Protein AF-A0A7K4CEZ5-F1 (afdb_monomer_lite)

Radius of gyration: 16.91 Å; chains: 1; bounding box: 43×27×57 Å

pLDDT: mean 76.15, std 11.07, range [45.41, 93.56]

Foldseek 3Di:
DPLVVQLVVLLVVLLVLLVVLLVVLVAPLSVVLNVLNVVLVVLQVVCLPPPPSLVSLVVSLVSNLVSLVVSPVVRSLSSVLSSCSNSCSVVVVPPDVVSVVLSVVLSVQLVVLVVCCVVVVDNPPSVVSNVVSVVVVVVVVVVVVVVVCCVPVVD

Secondary structure (DSSP, 8-state):
--HHHHHHHHHHHHHHHHHHHHHHH--TTHHHHHHHHHHHHHHHHHTTT-TTHHHHHHHHHHHHHHHHHHH-HHHHHHHHHHHHHHHHHHTT---SHHHHHHHHHHHHHHHHHHHHHHHH--SHHHHHHHHHHHHHHHHHHHHHHHHHHHHHTT-

Sequence (155 aa):
MNYASLETGFFAALALGILILAALLAAPTWYLVVLLLIIFAGTWYGTRTLPDRAFYLACAGELLVIGCSTMNHWAGLYCACTLTGIIGSALGLVRTRDDLVLLFVFWLGSAFAALLIFLSNHVLLPLAAIMGITAGILAIHSVRLYQFRKYYSGA

Structure (mmCIF, N/CA/C/O backbone):
data_AF-A0A7K4CEZ5-F1
#
_entry.id   AF-A0A7K4CEZ5-F1
#
loop_
_atom_site.group_PDB
_atom_site.id
_atom_site.type_symbol
_atom_site.label_atom_id
_atom_site.label_alt_id
_atom_site.label_comp_id
_atom_site.label_asym_id
_atom_site.label_entity_id
_atom_site.label_seq_id
_atom_site.pdbx_PDB_ins_code
_atom_site.Cartn_x
_atom_site.Cartn_y
_atom_site.Cartn_z
_atom_site.occupancy
_atom_site.B_iso_or_equiv
_atom_site.auth_se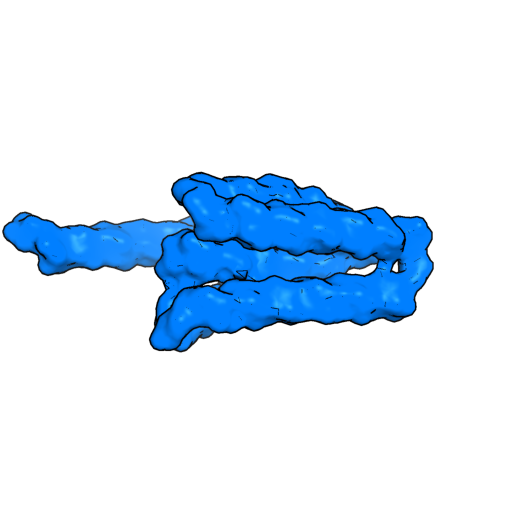q_id
_atom_site.auth_comp_id
_atom_site.auth_asym_id
_atom_site.auth_atom_id
_atom_site.pdbx_PDB_model_num
ATOM 1 N N . MET A 1 1 ? -18.614 8.766 8.268 1.00 50.19 1 MET A N 1
ATOM 2 C CA . MET A 1 1 ? -18.056 8.360 6.957 1.00 50.19 1 MET A CA 1
ATOM 3 C C . MET A 1 1 ? -18.029 6.841 6.920 1.00 50.19 1 MET A C 1
ATOM 5 O O . MET A 1 1 ? -17.610 6.250 7.906 1.00 50.19 1 MET A O 1
ATOM 9 N N . ASN A 1 2 ? -18.525 6.214 5.850 1.00 54.19 2 ASN A N 1
ATOM 10 C CA . ASN A 1 2 ? -18.500 4.754 5.718 1.00 54.19 2 ASN A CA 1
ATOM 11 C C . ASN A 1 2 ? -17.061 4.292 5.463 1.00 54.19 2 ASN A C 1
ATOM 13 O O . ASN A 1 2 ? -16.467 4.684 4.467 1.00 54.19 2 ASN A O 1
ATOM 17 N N . TYR A 1 3 ? -16.507 3.437 6.323 1.00 55.22 3 TYR A N 1
ATOM 18 C CA . TYR A 1 3 ? -15.150 2.883 6.172 1.00 55.22 3 TY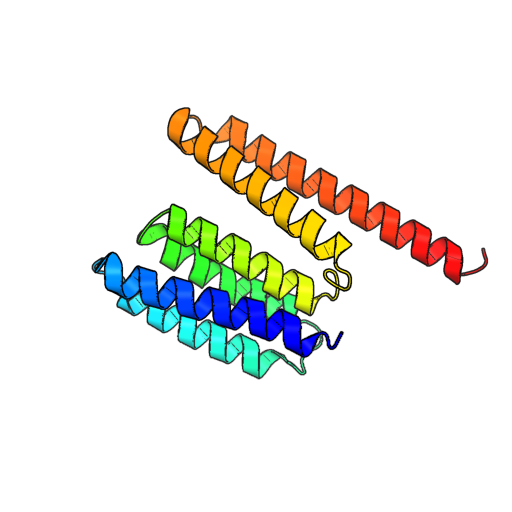R A CA 1
ATOM 19 C C . TYR A 1 3 ? -14.917 2.248 4.794 1.00 55.22 3 TYR A C 1
ATOM 21 O O . TYR A 1 3 ? -13.848 2.390 4.204 1.00 55.22 3 TYR A O 1
ATOM 29 N N . ALA A 1 4 ? -15.971 1.646 4.237 1.00 60.41 4 ALA A N 1
ATOM 30 C CA . ALA A 1 4 ? -15.965 1.062 2.905 1.00 60.41 4 ALA A CA 1
ATOM 31 C C . ALA A 1 4 ? -15.612 2.066 1.793 1.00 60.41 4 ALA A C 1
ATOM 33 O O . ALA A 1 4 ? -14.984 1.653 0.829 1.00 60.41 4 ALA A O 1
ATOM 34 N N . SER A 1 5 ? -15.969 3.356 1.917 1.00 69.69 5 SER A N 1
ATOM 35 C CA . SER A 1 5 ? -15.728 4.352 0.858 1.00 69.69 5 SER A CA 1
ATOM 36 C C . SER A 1 5 ? -14.272 4.812 0.792 1.00 69.69 5 SER A C 1
ATOM 38 O O . SER A 1 5 ? -13.773 5.160 -0.277 1.00 69.69 5 SER A O 1
ATOM 40 N N . LEU A 1 6 ? -13.592 4.832 1.938 1.00 74.94 6 LEU A N 1
ATOM 41 C CA . LEU A 1 6 ? -12.226 5.335 2.073 1.00 74.94 6 LEU A CA 1
ATOM 42 C C . LEU A 1 6 ? -11.219 4.292 1.581 1.00 74.94 6 LEU A C 1
ATOM 44 O O . LEU A 1 6 ? -10.324 4.590 0.793 1.00 74.94 6 LEU A O 1
ATOM 48 N N . GLU A 1 7 ? -11.461 3.038 1.946 1.00 78.38 7 GLU A N 1
ATOM 49 C CA . GLU A 1 7 ? -10.694 1.892 1.481 1.00 78.38 7 GLU A CA 1
ATOM 50 C C . GLU A 1 7 ? -10.800 1.682 -0.039 1.00 78.38 7 GLU A C 1
ATOM 52 O O . GLU A 1 7 ? -9.785 1.485 -0.705 1.00 78.38 7 GLU A O 1
ATOM 57 N N . THR A 1 8 ? -12.006 1.800 -0.617 1.00 84.06 8 THR A N 1
ATOM 58 C CA . THR A 1 8 ? -12.174 1.794 -2.081 1.00 84.06 8 THR A CA 1
ATOM 59 C C . THR A 1 8 ? -11.447 2.949 -2.752 1.00 84.06 8 THR A C 1
ATOM 61 O O . THR A 1 8 ? -10.945 2.773 -3.856 1.00 84.06 8 THR A O 1
ATOM 64 N N . GLY A 1 9 ? -11.365 4.113 -2.100 1.00 81.06 9 GLY A N 1
ATOM 65 C CA . GLY A 1 9 ? -10.611 5.257 -2.609 1.00 81.06 9 GLY A CA 1
ATOM 66 C C . GLY A 1 9 ? -9.116 4.959 -2.705 1.00 81.06 9 GLY A C 1
ATOM 67 O O . GLY A 1 9 ? -8.508 5.200 -3.746 1.00 81.06 9 GLY A O 1
ATOM 68 N N . PHE A 1 10 ? -8.533 4.362 -1.661 1.00 83.06 10 PHE A N 1
ATOM 69 C CA . PHE A 1 10 ? -7.129 3.944 -1.684 1.00 83.06 10 PHE A CA 1
ATOM 70 C C . PHE A 1 10 ? -6.858 2.837 -2.703 1.00 83.06 10 PHE A C 1
ATOM 72 O O . PHE A 1 10 ? -5.857 2.901 -3.412 1.00 83.06 10 PHE A O 1
ATOM 79 N N . PHE A 1 11 ? -7.754 1.855 -2.815 1.00 87.31 11 PHE A N 1
ATOM 80 C CA . PHE A 1 11 ? -7.635 0.803 -3.821 1.00 87.31 11 PHE A CA 1
ATOM 81 C C . PHE A 1 11 ? -7.713 1.363 -5.250 1.00 87.31 11 PHE A C 1
ATOM 83 O O . PHE A 1 11 ? -6.888 1.019 -6.093 1.00 87.31 11 PHE A O 1
ATOM 90 N N . ALA A 1 12 ? -8.663 2.265 -5.519 1.00 86.00 12 ALA A N 1
ATOM 91 C CA . ALA A 1 12 ? -8.793 2.913 -6.821 1.00 86.00 12 ALA A CA 1
ATOM 92 C C . ALA A 1 12 ? -7.551 3.745 -7.167 1.00 86.00 12 ALA A C 1
ATOM 94 O O . ALA A 1 12 ? -7.069 3.674 -8.297 1.00 86.00 12 ALA A O 1
ATOM 95 N N . ALA A 1 13 ? -7.004 4.481 -6.193 1.00 84.75 13 ALA A N 1
ATOM 96 C CA . ALA A 1 13 ? -5.755 5.214 -6.364 1.00 84.75 13 ALA A CA 1
ATOM 97 C C . ALA A 1 13 ? -4.601 4.261 -6.713 1.00 84.75 13 ALA A C 1
ATOM 99 O O . ALA A 1 13 ? -3.979 4.445 -7.755 1.00 84.75 13 ALA A O 1
ATOM 100 N N . LEU A 1 14 ? -4.381 3.212 -5.909 1.00 86.88 14 LEU A N 1
ATOM 101 C CA . LEU A 1 14 ? -3.353 2.190 -6.139 1.00 86.88 14 LEU A CA 1
ATOM 102 C C . LEU A 1 14 ? -3.451 1.598 -7.554 1.00 86.88 14 LEU A C 1
ATOM 104 O O . LEU A 1 14 ? -2.463 1.583 -8.287 1.00 86.88 14 LEU A O 1
ATOM 108 N N . ALA A 1 15 ? -4.642 1.139 -7.947 1.00 88.25 15 ALA A N 1
ATOM 109 C CA . ALA A 1 15 ? -4.864 0.504 -9.241 1.00 88.25 15 ALA A CA 1
ATOM 110 C C . ALA A 1 15 ? -4.587 1.464 -10.405 1.00 88.25 15 ALA A C 1
ATOM 112 O O . ALA A 1 15 ? -3.878 1.111 -11.346 1.00 88.25 15 ALA A O 1
ATOM 113 N N . LEU A 1 16 ? -5.100 2.695 -10.326 1.00 87.25 16 LEU A N 1
ATOM 114 C CA . LEU A 1 16 ? -4.902 3.705 -11.361 1.00 87.25 16 LEU A CA 1
ATOM 115 C C . LEU A 1 16 ? -3.428 4.118 -11.472 1.00 87.25 16 LEU A C 1
ATOM 117 O O . LEU A 1 16 ? -2.896 4.181 -12.578 1.00 87.25 16 LEU A O 1
ATOM 121 N N . GLY A 1 17 ? -2.749 4.333 -10.344 1.00 82.31 17 GLY A N 1
ATOM 122 C CA . GLY A 1 17 ? -1.327 4.669 -10.323 1.00 82.31 17 GLY A CA 1
ATOM 123 C C . GLY A 1 17 ? -0.461 3.567 -10.930 1.00 82.31 17 GLY A C 1
ATOM 124 O O . GLY A 1 17 ? 0.399 3.853 -11.760 1.00 82.31 17 GLY A O 1
ATOM 125 N N . ILE A 1 18 ? -0.728 2.303 -10.591 1.00 86.00 18 ILE A N 1
ATOM 126 C CA . ILE A 1 18 ? 0.000 1.157 -11.149 1.00 86.00 18 ILE A CA 1
ATOM 127 C C . ILE A 1 18 ? -0.242 1.009 -12.654 1.00 86.00 18 ILE A C 1
ATOM 129 O O . ILE A 1 18 ? 0.715 0.790 -13.393 1.00 86.00 18 ILE A O 1
ATOM 133 N N . LEU A 1 19 ? -1.481 1.164 -13.133 1.00 87.31 19 LEU A N 1
ATOM 134 C CA . LEU A 1 19 ? -1.786 1.077 -14.566 1.00 87.31 19 LEU A CA 1
ATOM 135 C C . LEU A 1 19 ? -1.109 2.195 -15.368 1.00 87.31 19 LEU A C 1
ATOM 137 O O . LEU A 1 19 ? -0.549 1.932 -16.432 1.00 87.31 19 LEU A O 1
ATOM 141 N N . ILE A 1 20 ? -1.106 3.425 -14.845 1.00 84.38 20 ILE A N 1
ATOM 142 C CA . ILE A 1 20 ? -0.394 4.552 -15.461 1.00 84.38 20 ILE A CA 1
ATOM 143 C C . ILE A 1 20 ? 1.110 4.274 -15.501 1.00 84.38 20 ILE A C 1
ATOM 145 O O . ILE A 1 20 ? 1.739 4.451 -16.541 1.00 84.38 20 ILE A O 1
ATOM 149 N N . LEU A 1 21 ? 1.695 3.806 -14.397 1.00 80.62 21 LEU A N 1
ATOM 150 C CA . LEU A 1 21 ? 3.123 3.492 -14.331 1.00 80.62 21 LEU A CA 1
ATOM 151 C C . LEU A 1 21 ? 3.500 2.348 -15.278 1.00 80.62 21 LEU A C 1
ATOM 153 O O . LEU A 1 21 ? 4.510 2.447 -15.969 1.00 80.62 21 LEU A O 1
ATOM 157 N N . ALA A 1 22 ? 2.676 1.303 -15.362 1.00 83.00 22 ALA A N 1
ATOM 158 C CA . ALA A 1 22 ? 2.859 0.209 -16.310 1.00 83.00 22 ALA A CA 1
ATOM 159 C C . ALA A 1 22 ? 2.840 0.702 -17.765 1.00 83.00 22 ALA A C 1
ATOM 161 O O . ALA A 1 22 ? 3.703 0.308 -18.548 1.00 83.00 22 ALA A O 1
ATOM 162 N N . ALA A 1 23 ? 1.917 1.606 -18.105 1.00 83.25 23 ALA A N 1
ATOM 163 C CA . ALA A 1 23 ? 1.817 2.186 -19.442 1.00 83.25 23 ALA A CA 1
ATOM 164 C C . ALA A 1 23 ? 2.977 3.141 -19.777 1.00 83.25 23 ALA A C 1
ATOM 166 O O . ALA A 1 23 ? 3.470 3.129 -20.901 1.00 83.25 23 ALA A O 1
ATOM 167 N N . LEU A 1 24 ? 3.421 3.962 -18.818 1.00 80.62 24 LEU A N 1
ATOM 168 C CA . LEU A 1 24 ? 4.445 4.989 -19.042 1.00 80.62 24 LEU A CA 1
ATOM 169 C C . LEU A 1 24 ? 5.874 4.441 -19.040 1.00 80.62 24 LEU A C 1
ATOM 171 O O . LEU A 1 24 ? 6.692 4.880 -19.842 1.00 80.62 24 LEU A O 1
ATOM 175 N N . LEU A 1 25 ? 6.200 3.522 -18.127 1.00 77.31 25 LEU A N 1
ATOM 176 C CA . LEU A 1 25 ? 7.561 2.989 -18.009 1.00 77.31 25 LEU A CA 1
ATOM 177 C C . LEU A 1 25 ? 7.860 1.926 -19.069 1.00 77.31 25 LEU A C 1
ATOM 179 O O . LEU A 1 25 ? 9.028 1.732 -19.392 1.00 77.31 25 LEU A O 1
ATOM 183 N N . ALA A 1 26 ? 6.833 1.219 -19.565 1.00 75.56 26 ALA A N 1
ATOM 184 C CA . ALA A 1 26 ? 6.957 0.111 -20.519 1.00 75.56 26 ALA A CA 1
ATOM 185 C C . ALA A 1 26 ? 8.072 -0.899 -20.157 1.00 75.56 26 ALA A C 1
ATOM 187 O O . ALA A 1 26 ? 8.675 -1.529 -21.027 1.00 75.56 26 ALA A O 1
ATOM 188 N N . ALA A 1 27 ? 8.366 -1.047 -18.860 1.00 75.69 27 ALA A N 1
ATOM 189 C CA . ALA A 1 27 ? 9.435 -1.906 -18.370 1.00 75.69 27 ALA A CA 1
ATOM 190 C C . ALA A 1 27 ? 9.139 -3.365 -18.743 1.00 75.69 27 ALA A C 1
ATOM 192 O O . ALA A 1 27 ? 7.980 -3.764 -18.687 1.00 75.69 27 ALA A O 1
ATOM 193 N N . PRO A 1 28 ? 10.138 -4.208 -19.044 1.00 79.75 28 PRO A N 1
ATOM 194 C CA . PRO A 1 28 ? 9.908 -5.589 -19.479 1.00 79.75 28 PRO A CA 1
ATOM 195 C C . PRO A 1 28 ? 9.114 -6.440 -18.475 1.00 79.75 28 PRO A C 1
ATOM 197 O O . PRO A 1 28 ? 8.604 -7.486 -18.847 1.00 79.75 28 PRO A O 1
ATOM 200 N N . THR A 1 29 ? 8.973 -6.000 -17.223 1.00 82.81 29 THR A N 1
ATOM 201 C CA . THR A 1 29 ? 8.197 -6.654 -16.161 1.00 82.81 29 THR A CA 1
ATOM 202 C C . THR A 1 29 ? 6.806 -6.043 -15.928 1.00 82.81 29 THR A C 1
ATOM 204 O O . THR A 1 29 ? 6.127 -6.437 -14.981 1.00 82.81 29 THR A O 1
ATOM 207 N N . TRP A 1 30 ? 6.333 -5.123 -16.780 1.00 84.31 30 TRP A N 1
ATOM 208 C CA . TRP A 1 30 ? 5.053 -4.417 -16.600 1.00 84.31 30 TRP A CA 1
ATOM 209 C C . TRP A 1 30 ? 3.860 -5.370 -16.420 1.00 84.31 30 TRP A C 1
ATOM 211 O O . TRP A 1 30 ? 2.991 -5.134 -15.581 1.00 84.31 30 TRP A O 1
ATOM 221 N N . TYR A 1 31 ? 3.846 -6.487 -17.154 1.00 86.75 31 TYR A N 1
ATOM 222 C CA . TYR A 1 31 ? 2.772 -7.480 -17.090 1.00 86.75 31 TYR A CA 1
ATOM 223 C C . TYR A 1 31 ? 2.730 -8.212 -15.742 1.00 86.75 31 TYR A C 1
ATOM 225 O O . TYR A 1 31 ? 1.646 -8.562 -15.277 1.00 86.75 31 TYR A O 1
ATOM 233 N N . LEU A 1 32 ? 3.882 -8.410 -15.085 1.00 87.44 32 LEU A N 1
ATOM 234 C CA . LEU A 1 32 ? 3.948 -9.024 -13.756 1.00 87.44 32 LEU A CA 1
ATOM 235 C C . LEU A 1 32 ? 3.284 -8.125 -12.721 1.00 87.44 32 LEU A C 1
ATOM 237 O O . LEU A 1 32 ? 2.535 -8.610 -11.880 1.00 87.44 32 LEU A O 1
ATOM 241 N N . VAL A 1 33 ? 3.510 -6.814 -12.801 1.00 88.31 33 VAL A N 1
ATOM 242 C CA . VAL A 1 33 ? 2.908 -5.860 -11.865 1.00 88.31 33 VAL A CA 1
ATOM 243 C C . VAL A 1 33 ? 1.395 -5.767 -12.062 1.00 88.31 33 VAL A C 1
ATOM 245 O O . VAL A 1 33 ? 0.653 -5.747 -11.082 1.00 88.31 33 VAL A O 1
ATOM 248 N N . VAL A 1 34 ? 0.914 -5.799 -13.308 1.00 90.69 34 VAL A N 1
ATOM 249 C CA . VAL A 1 34 ? -0.529 -5.861 -13.594 1.00 90.69 34 VAL A CA 1
ATOM 250 C C . VAL A 1 34 ? -1.142 -7.169 -13.079 1.00 90.69 34 VAL A C 1
ATOM 252 O O . VAL A 1 34 ? -2.207 -7.146 -12.465 1.00 90.69 34 VAL A O 1
ATOM 255 N N . LEU A 1 35 ? -0.464 -8.306 -13.259 1.00 92.12 35 LEU A N 1
ATOM 256 C CA . LEU A 1 35 ? -0.914 -9.593 -12.723 1.00 92.12 35 LEU A CA 1
ATOM 257 C C . LEU A 1 35 ? -0.985 -9.576 -11.188 1.00 92.12 35 LEU A C 1
ATOM 259 O O . LEU A 1 35 ? -1.988 -9.995 -10.613 1.00 92.12 35 LEU A O 1
ATOM 263 N N . LEU A 1 36 ? 0.048 -9.054 -10.522 1.00 91.50 36 LEU A N 1
ATOM 264 C CA . LEU A 1 36 ? 0.077 -8.902 -9.067 1.00 91.50 36 LEU A CA 1
ATOM 265 C C . LEU A 1 36 ? -1.035 -7.968 -8.574 1.00 91.50 36 LEU A C 1
ATOM 267 O O . LEU A 1 36 ? -1.636 -8.241 -7.538 1.00 91.50 36 LEU A O 1
ATOM 271 N N . LEU A 1 37 ? -1.361 -6.910 -9.325 1.00 92.88 37 LEU A N 1
ATOM 272 C CA . LEU A 1 37 ? -2.483 -6.025 -9.010 1.00 92.88 37 LEU A CA 1
ATOM 273 C C . LEU A 1 37 ? -3.823 -6.769 -9.095 1.00 92.88 37 LEU A C 1
ATOM 275 O O . LEU A 1 37 ? -4.677 -6.581 -8.233 1.00 92.88 37 LEU A O 1
ATOM 279 N N . ILE A 1 38 ? -4.007 -7.637 -10.094 1.00 93.56 38 ILE A N 1
ATOM 280 C CA . ILE A 1 38 ? -5.209 -8.477 -10.219 1.00 93.56 38 ILE A CA 1
ATOM 281 C C . ILE A 1 38 ? -5.305 -9.460 -9.046 1.00 93.56 38 ILE A C 1
ATOM 283 O O . ILE A 1 38 ? -6.374 -9.601 -8.450 1.00 93.56 38 ILE A O 1
ATOM 287 N N . ILE A 1 39 ? -4.195 -10.103 -8.671 1.00 92.56 39 ILE A N 1
ATOM 288 C CA . ILE A 1 39 ? -4.138 -10.997 -7.505 1.00 92.56 39 ILE A CA 1
ATOM 289 C C . ILE A 1 39 ? -4.499 -10.224 -6.233 1.00 92.56 39 ILE A C 1
ATOM 291 O O . ILE A 1 39 ? -5.337 -10.680 -5.455 1.00 92.56 39 ILE A O 1
ATOM 295 N N . PHE A 1 40 ? -3.932 -9.030 -6.051 1.00 93.00 40 PHE A N 1
ATOM 296 C CA . PHE A 1 40 ? -4.236 -8.159 -4.920 1.00 93.00 40 PHE A CA 1
ATOM 297 C C . PHE A 1 40 ? -5.703 -7.704 -4.907 1.00 93.00 40 PHE A C 1
ATOM 299 O O . PHE A 1 40 ? -6.331 -7.659 -3.855 1.00 93.00 40 PHE A O 1
ATOM 306 N N . ALA A 1 41 ? -6.294 -7.407 -6.065 1.00 92.75 41 ALA A N 1
ATOM 307 C CA . ALA A 1 41 ? -7.717 -7.092 -6.178 1.00 92.75 41 ALA A CA 1
ATOM 308 C C . ALA A 1 41 ? -8.595 -8.279 -5.750 1.00 92.75 41 ALA A C 1
ATOM 310 O O . ALA A 1 41 ? -9.573 -8.105 -5.017 1.00 92.75 41 ALA A O 1
ATOM 311 N N . GLY A 1 42 ? -8.215 -9.489 -6.170 1.00 91.94 42 GLY A N 1
ATOM 312 C CA . GLY A 1 42 ? -8.873 -10.732 -5.782 1.00 91.94 42 GLY A CA 1
ATOM 313 C C . GLY A 1 42 ? -8.804 -10.979 -4.276 1.00 91.94 42 GLY A C 1
ATOM 314 O O . GLY A 1 42 ? -9.834 -11.240 -3.653 1.00 91.94 42 GLY A O 1
ATOM 315 N N . THR A 1 43 ? -7.625 -10.828 -3.662 1.00 90.81 43 THR A N 1
ATOM 316 C CA . THR A 1 43 ? -7.479 -10.957 -2.205 1.00 90.81 43 THR A CA 1
ATOM 317 C C . THR A 1 43 ? -8.230 -9.852 -1.474 1.00 90.81 43 THR A C 1
ATOM 319 O O . THR A 1 43 ? -8.932 -10.136 -0.507 1.00 90.81 43 THR A O 1
ATOM 322 N N . TRP A 1 44 ? -8.179 -8.610 -1.952 1.00 91.50 44 TRP A N 1
ATOM 323 C CA . TRP A 1 44 ? -8.903 -7.486 -1.361 1.00 91.50 44 TRP A CA 1
ATOM 324 C C . TRP A 1 44 ? -10.416 -7.694 -1.333 1.00 91.50 44 TRP A C 1
ATOM 326 O O . TRP A 1 44 ? -11.050 -7.386 -0.318 1.00 91.50 44 TRP A O 1
ATOM 336 N N . TYR A 1 45 ? -10.981 -8.240 -2.413 1.00 90.19 45 TYR A N 1
ATOM 337 C CA . TYR A 1 45 ? -12.400 -8.565 -2.510 1.00 90.19 45 TYR A CA 1
ATOM 338 C C . TYR A 1 45 ? -12.763 -9.797 -1.670 1.00 90.19 45 TYR A C 1
ATOM 340 O O . TYR A 1 45 ? -13.694 -9.739 -0.866 1.00 90.19 45 TYR A O 1
ATOM 348 N N . GLY A 1 46 ? -12.003 -10.889 -1.804 1.00 89.06 46 GLY A N 1
ATOM 349 C CA . GLY A 1 46 ? -12.293 -12.170 -1.155 1.00 89.06 46 GLY A CA 1
ATOM 350 C C . GLY A 1 46 ? -12.093 -12.175 0.363 1.00 89.06 46 GLY A C 1
ATOM 351 O O . GLY A 1 46 ? -12.749 -12.931 1.069 1.00 89.06 46 GLY A O 1
ATOM 352 N N . THR A 1 47 ? -11.231 -11.304 0.893 1.00 89.69 47 THR A N 1
ATOM 353 C CA . THR A 1 47 ? -10.928 -11.246 2.335 1.00 89.69 47 THR A CA 1
ATOM 354 C C . THR A 1 47 ? -11.857 -10.322 3.123 1.00 89.69 47 THR A C 1
ATOM 356 O O . THR A 1 47 ? -11.710 -10.215 4.337 1.00 89.69 47 THR A O 1
ATOM 359 N N . ARG A 1 48 ? -12.830 -9.655 2.479 1.00 84.44 48 ARG A N 1
ATOM 360 C CA . ARG A 1 48 ? -13.724 -8.669 3.126 1.00 84.44 48 ARG A CA 1
ATOM 361 C C . ARG A 1 48 ? -14.476 -9.193 4.345 1.00 84.44 48 ARG A C 1
ATOM 363 O O . ARG A 1 48 ? -14.784 -8.410 5.237 1.00 84.44 48 ARG A O 1
ATOM 370 N N . THR A 1 49 ? -14.785 -10.482 4.370 1.00 82.12 49 THR A N 1
ATOM 371 C CA . THR A 1 49 ? -15.550 -11.127 5.444 1.00 82.12 49 THR A CA 1
ATOM 372 C C . THR A 1 49 ? -14.668 -11.865 6.451 1.00 82.12 49 THR A C 1
ATOM 374 O O . THR A 1 49 ? -15.196 -12.460 7.385 1.00 82.12 49 THR A O 1
ATOM 377 N N . LEU A 1 50 ? -13.342 -11.863 6.267 1.00 84.06 50 LEU A N 1
ATOM 378 C CA . LEU A 1 50 ? -12.411 -12.599 7.121 1.00 84.06 50 LEU A CA 1
ATOM 379 C C . LEU A 1 50 ? -11.928 -11.741 8.305 1.00 84.06 50 LEU A C 1
ATOM 381 O O . LEU A 1 50 ? -11.669 -10.550 8.124 1.00 84.06 50 LEU A O 1
ATOM 385 N N . PRO A 1 51 ? -11.749 -12.334 9.500 1.00 75.25 51 PRO A N 1
ATOM 386 C CA . PRO A 1 51 ? -11.293 -11.612 10.690 1.00 75.25 51 PRO A CA 1
ATOM 387 C C . PRO A 1 51 ? -9.838 -11.121 10.577 1.00 75.25 51 PRO A C 1
ATOM 389 O O . PRO A 1 51 ? -9.543 -10.004 10.991 1.00 75.25 51 PRO A O 1
ATOM 392 N N . ASP A 1 52 ? -8.954 -11.882 9.923 1.00 83.06 52 ASP A N 1
ATOM 393 C CA . ASP A 1 52 ? -7.524 -11.548 9.768 1.00 83.06 52 ASP A CA 1
ATOM 394 C C . ASP A 1 52 ? -7.202 -10.863 8.434 1.00 83.06 52 ASP A C 1
ATOM 396 O O . ASP A 1 52 ? -6.101 -10.948 7.889 1.00 83.06 52 ASP A O 1
ATOM 400 N N . ARG A 1 53 ? -8.184 -10.154 7.878 1.00 84.62 53 ARG A N 1
ATOM 401 C CA . ARG A 1 53 ? -8.100 -9.497 6.571 1.00 84.62 53 ARG A CA 1
ATOM 402 C C . ARG A 1 53 ? -6.839 -8.652 6.372 1.00 84.62 53 ARG A C 1
ATOM 404 O O . ARG A 1 53 ? -6.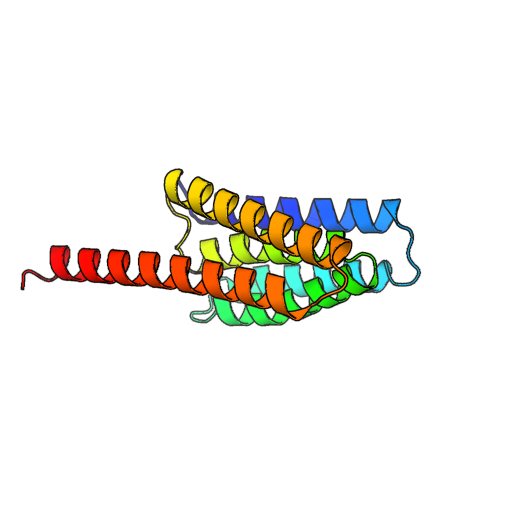240 -8.690 5.299 1.00 84.62 53 ARG A O 1
ATOM 411 N N . ALA A 1 54 ? -6.438 -7.889 7.388 1.00 83.50 54 ALA A N 1
ATOM 412 C CA . ALA A 1 54 ? -5.273 -7.010 7.315 1.00 83.50 54 ALA A CA 1
ATOM 413 C C . ALA A 1 54 ? -3.969 -7.778 7.043 1.00 83.50 54 ALA A C 1
ATOM 415 O O . ALA A 1 54 ? -3.124 -7.289 6.298 1.00 83.50 54 ALA A O 1
ATOM 416 N N . PHE A 1 55 ? -3.834 -8.991 7.585 1.00 84.31 55 PHE A N 1
ATOM 417 C CA . PHE A 1 55 ? -2.678 -9.853 7.351 1.00 84.31 55 PHE A CA 1
ATOM 418 C C . PHE A 1 55 ? -2.623 -10.327 5.894 1.00 84.31 55 PHE A C 1
ATOM 420 O O . PHE A 1 55 ? -1.604 -10.160 5.228 1.00 84.31 55 PHE A O 1
ATOM 427 N N . TYR A 1 56 ? -3.742 -10.819 5.352 1.00 86.00 56 TYR A N 1
ATOM 428 C CA . TYR A 1 56 ? -3.810 -11.247 3.949 1.00 86.00 56 TYR A CA 1
ATOM 429 C C . TYR A 1 56 ? -3.522 -10.103 2.968 1.00 86.00 56 TYR A C 1
ATOM 431 O O . TYR A 1 56 ? -2.838 -10.304 1.963 1.00 86.00 56 TYR A O 1
ATOM 439 N N . LEU A 1 57 ? -4.017 -8.899 3.270 1.00 87.81 57 LEU A N 1
ATOM 440 C CA . LEU A 1 57 ? -3.727 -7.692 2.496 1.00 87.81 57 LEU A CA 1
ATOM 441 C C . LEU A 1 57 ? -2.247 -7.302 2.574 1.00 87.81 57 LEU A C 1
ATOM 443 O O . LEU A 1 57 ? -1.677 -6.922 1.555 1.00 87.81 57 LEU A O 1
ATOM 447 N N . ALA A 1 58 ? -1.617 -7.421 3.745 1.00 85.56 58 ALA A N 1
ATOM 448 C CA . ALA A 1 58 ? -0.190 -7.161 3.905 1.00 85.56 58 ALA A CA 1
ATOM 449 C C . ALA A 1 58 ? 0.655 -8.135 3.074 1.00 85.56 58 ALA A C 1
ATOM 451 O O . ALA A 1 58 ? 1.474 -7.688 2.278 1.00 85.56 58 ALA A O 1
ATOM 452 N N . CYS A 1 59 ? 0.395 -9.442 3.172 1.00 85.56 59 CYS A N 1
ATOM 453 C CA . CYS A 1 59 ? 1.148 -10.454 2.427 1.00 85.56 59 CYS A CA 1
ATOM 454 C C . CYS A 1 59 ? 0.982 -10.312 0.906 1.00 85.56 59 CYS A C 1
ATOM 456 O O . CYS A 1 59 ? 1.962 -10.335 0.163 1.00 85.56 59 CYS A O 1
ATOM 458 N N . ALA A 1 60 ? -0.253 -10.140 0.423 1.00 88.38 60 ALA A N 1
ATOM 459 C CA . ALA A 1 60 ? -0.500 -9.951 -1.008 1.00 88.38 60 ALA A CA 1
ATOM 460 C C . ALA A 1 60 ? 0.075 -8.620 -1.516 1.00 88.38 60 ALA A C 1
ATOM 462 O O . ALA A 1 60 ? 0.543 -8.522 -2.650 1.00 88.38 60 ALA A O 1
ATOM 463 N N . GLY A 1 61 ? 0.040 -7.590 -0.674 1.00 87.69 61 GLY A N 1
ATOM 464 C CA . GLY A 1 61 ? 0.550 -6.273 -1.002 1.00 87.69 61 GLY A CA 1
ATOM 465 C C . GLY A 1 61 ? 2.070 -6.173 -1.003 1.00 87.69 61 GLY A C 1
ATOM 466 O O . GLY A 1 61 ? 2.616 -5.445 -1.823 1.00 87.69 61 GLY A O 1
ATOM 467 N N . GLU A 1 62 ? 2.770 -6.925 -0.156 1.00 86.81 62 GLU A N 1
ATOM 468 C CA . GLU A 1 62 ? 4.235 -6.975 -0.144 1.00 86.81 62 GLU A CA 1
ATOM 469 C C . GLU A 1 62 ? 4.785 -7.472 -1.488 1.00 86.81 62 GLU A C 1
ATOM 471 O O . GLU A 1 62 ? 5.674 -6.849 -2.070 1.00 86.81 62 GLU A O 1
ATOM 476 N N . LEU A 1 63 ? 4.174 -8.521 -2.048 1.00 86.12 63 LEU A N 1
ATOM 477 C CA . LEU A 1 63 ? 4.500 -9.014 -3.389 1.00 86.12 63 LEU A CA 1
ATOM 478 C C . LEU A 1 63 ? 4.305 -7.931 -4.459 1.00 86.12 63 LEU A C 1
ATOM 480 O O . LEU A 1 63 ? 5.148 -7.774 -5.343 1.00 86.12 63 LEU A O 1
ATOM 484 N N . LEU A 1 64 ? 3.224 -7.152 -4.361 1.00 88.50 64 LEU A N 1
ATOM 485 C CA . LEU A 1 64 ? 2.947 -6.047 -5.277 1.00 88.50 64 LEU A CA 1
ATOM 486 C C . LEU A 1 64 ? 3.978 -4.915 -5.142 1.00 88.50 64 LEU A C 1
ATOM 488 O O . LEU A 1 64 ? 4.428 -4.380 -6.155 1.00 88.50 64 LEU A O 1
ATOM 492 N N . VAL A 1 65 ? 4.395 -4.584 -3.916 1.00 87.44 65 VAL A N 1
ATOM 493 C CA . VAL A 1 65 ? 5.425 -3.570 -3.634 1.00 87.44 65 VAL A CA 1
ATOM 494 C C . VAL A 1 65 ? 6.769 -3.979 -4.225 1.00 87.44 65 VAL A C 1
ATOM 496 O O . VAL A 1 65 ? 7.416 -3.159 -4.878 1.00 87.44 65 VAL A O 1
ATOM 499 N N . ILE A 1 66 ? 7.167 -5.241 -4.046 1.00 85.44 66 ILE A N 1
ATOM 500 C CA . ILE A 1 66 ? 8.397 -5.793 -4.627 1.00 85.44 66 ILE A CA 1
ATOM 501 C C . ILE A 1 66 ? 8.315 -5.751 -6.156 1.00 85.44 66 ILE A C 1
ATOM 503 O O . ILE A 1 66 ? 9.224 -5.246 -6.809 1.00 85.44 66 ILE A O 1
ATOM 507 N N . GLY A 1 67 ? 7.201 -6.196 -6.745 1.00 84.50 67 GLY A N 1
ATOM 508 C CA . GLY A 1 67 ? 6.989 -6.110 -8.191 1.00 84.50 67 GLY A CA 1
ATOM 509 C C . GLY A 1 67 ? 7.133 -4.676 -8.712 1.00 84.50 67 GLY A C 1
ATOM 510 O O . GLY A 1 67 ? 7.889 -4.424 -9.649 1.00 84.50 67 GLY A O 1
ATOM 511 N N . CYS A 1 68 ? 6.489 -3.710 -8.054 1.00 84.44 68 CYS A N 1
ATOM 512 C CA . CYS A 1 68 ? 6.596 -2.298 -8.415 1.00 84.44 68 CYS A CA 1
ATOM 513 C C . CYS A 1 68 ? 8.026 -1.754 -8.252 1.00 84.44 68 CYS A C 1
ATOM 515 O O . CYS A 1 68 ? 8.483 -1.004 -9.113 1.00 84.44 68 CYS A O 1
ATOM 517 N N . SER A 1 69 ? 8.752 -2.136 -7.195 1.00 84.00 69 SER A N 1
ATOM 518 C CA . SER A 1 69 ? 10.113 -1.641 -6.941 1.00 84.00 69 SER A CA 1
ATOM 519 C C . SER A 1 69 ? 11.125 -2.129 -7.981 1.00 84.00 69 SER A C 1
ATOM 521 O O . SER A 1 69 ? 12.028 -1.370 -8.344 1.00 84.00 69 SER A O 1
ATOM 523 N N . THR A 1 70 ? 10.933 -3.343 -8.515 1.00 84.06 70 THR A N 1
ATOM 524 C CA . THR A 1 70 ? 11.766 -3.883 -9.605 1.00 84.06 70 THR A CA 1
ATOM 525 C C . THR A 1 70 ? 11.606 -3.113 -10.912 1.00 84.06 70 THR A C 1
ATOM 527 O O . THR A 1 70 ? 12.560 -3.018 -11.679 1.00 84.06 70 THR A O 1
ATOM 530 N N . MET A 1 71 ? 10.429 -2.528 -11.164 1.00 80.38 71 MET A N 1
ATOM 531 C CA . MET A 1 71 ? 10.228 -1.625 -12.299 1.00 80.38 71 MET A CA 1
ATOM 532 C C . MET A 1 71 ? 10.810 -0.240 -12.025 1.00 80.38 71 MET A C 1
ATOM 534 O O . MET A 1 71 ? 11.481 0.339 -12.875 1.00 80.38 71 MET A O 1
ATOM 538 N N . ASN A 1 72 ? 10.496 0.322 -10.858 1.00 80.56 72 ASN A N 1
ATOM 539 C CA . ASN A 1 72 ? 10.941 1.643 -10.443 1.00 80.56 72 ASN A CA 1
ATOM 540 C C . ASN A 1 72 ? 10.814 1.764 -8.919 1.00 80.56 72 ASN A C 1
ATOM 542 O O . ASN A 1 72 ? 9.741 1.552 -8.357 1.00 80.56 72 ASN A O 1
ATOM 546 N N . HIS A 1 73 ? 11.880 2.175 -8.233 1.00 79.38 73 HIS A N 1
ATOM 547 C CA . HIS A 1 73 ? 11.863 2.313 -6.774 1.00 79.38 73 HIS A CA 1
ATOM 548 C C . HIS A 1 73 ? 10.788 3.302 -6.288 1.00 79.38 73 HIS A C 1
ATOM 550 O O . HIS A 1 73 ? 10.159 3.068 -5.257 1.00 79.38 73 HIS A O 1
ATOM 556 N N . TRP A 1 74 ? 10.495 4.352 -7.064 1.00 76.56 74 TRP A N 1
ATOM 557 C CA . TRP A 1 74 ? 9.412 5.297 -6.771 1.00 76.56 74 TRP A CA 1
ATOM 558 C C . TRP A 1 74 ? 8.022 4.680 -6.936 1.00 76.56 74 TRP A C 1
ATOM 560 O O . TRP A 1 74 ? 7.113 5.010 -6.177 1.00 76.56 74 TRP A O 1
ATOM 570 N N . ALA A 1 75 ? 7.858 3.747 -7.879 1.00 78.69 75 ALA A N 1
ATOM 571 C CA . ALA A 1 75 ? 6.626 2.973 -8.018 1.00 78.69 75 ALA A CA 1
ATOM 572 C C . ALA A 1 75 ? 6.436 2.029 -6.822 1.00 78.69 75 ALA A C 1
ATOM 574 O O . ALA A 1 75 ? 5.336 1.931 -6.283 1.00 78.69 75 ALA A O 1
ATOM 575 N N . GLY A 1 76 ? 7.518 1.385 -6.367 1.00 81.12 76 GLY A N 1
ATOM 576 C CA . GLY A 1 76 ? 7.527 0.591 -5.136 1.00 81.12 76 GLY A CA 1
ATOM 577 C C . GLY A 1 76 ? 7.118 1.412 -3.912 1.00 81.12 76 GLY A C 1
ATOM 578 O O . GLY A 1 76 ? 6.244 0.992 -3.155 1.00 81.12 76 GLY A O 1
ATOM 579 N N . LEU A 1 77 ? 7.677 2.616 -3.761 1.00 79.88 77 LEU A N 1
ATOM 580 C CA . LEU A 1 77 ? 7.330 3.534 -2.674 1.00 79.88 77 LEU A CA 1
ATOM 581 C C . LEU A 1 77 ? 5.857 3.962 -2.740 1.00 79.88 77 LEU A C 1
ATOM 583 O O . LEU A 1 77 ? 5.152 3.877 -1.739 1.00 79.88 77 LEU A O 1
ATOM 587 N N . TYR A 1 78 ? 5.374 4.362 -3.919 1.00 81.50 78 TYR A N 1
ATOM 588 C CA . TYR A 1 78 ? 3.967 4.706 -4.144 1.00 81.50 78 TYR A CA 1
ATOM 589 C C . TYR A 1 78 ? 3.022 3.558 -3.759 1.00 81.50 78 TYR A C 1
ATOM 591 O O . TYR A 1 78 ? 2.026 3.773 -3.056 1.00 81.50 78 TYR A O 1
ATOM 599 N N . CYS A 1 79 ? 3.354 2.337 -4.183 1.00 84.31 79 CYS A N 1
ATOM 600 C CA . CYS A 1 79 ? 2.605 1.135 -3.846 1.00 84.31 79 CYS A CA 1
ATOM 601 C C . CYS A 1 79 ? 2.603 0.895 -2.331 1.00 84.31 79 CYS A C 1
ATOM 603 O O . CYS A 1 79 ? 1.539 0.732 -1.748 1.00 84.31 79 CYS A O 1
ATOM 605 N N . ALA A 1 80 ? 3.763 0.933 -1.668 1.00 84.00 80 ALA A N 1
ATOM 606 C CA . ALA A 1 80 ? 3.881 0.680 -0.227 1.00 84.00 80 ALA A CA 1
ATOM 607 C C . ALA A 1 80 ? 3.076 1.686 0.603 1.00 84.00 80 ALA A C 1
ATOM 609 O O . ALA A 1 80 ? 2.347 1.334 1.535 1.00 84.00 80 ALA A O 1
ATOM 610 N N . CYS A 1 81 ? 3.168 2.949 0.210 1.00 80.94 81 CYS A N 1
ATOM 611 C CA . CYS A 1 81 ? 2.394 4.034 0.758 1.00 80.94 81 CYS A CA 1
ATOM 612 C C . CYS A 1 81 ? 0.886 3.745 0.651 1.00 80.94 81 CYS A C 1
ATOM 614 O O . CYS A 1 81 ? 0.216 3.567 1.671 1.00 80.94 81 CYS A O 1
ATOM 616 N N . THR A 1 82 ? 0.352 3.599 -0.564 1.00 83.38 82 THR A N 1
ATOM 617 C CA . THR A 1 82 ? -1.084 3.331 -0.790 1.00 83.38 82 THR A CA 1
ATOM 618 C C . THR A 1 82 ? -1.575 2.062 -0.101 1.00 83.38 82 THR A C 1
ATOM 620 O O . THR A 1 82 ? -2.664 2.074 0.479 1.00 83.38 82 THR A O 1
ATOM 623 N N . LEU A 1 83 ? -0.744 1.022 -0.031 1.00 86.69 83 LEU A N 1
ATOM 624 C CA . LEU A 1 83 ? -1.034 -0.202 0.711 1.00 86.69 83 LEU A CA 1
ATOM 625 C C . LEU A 1 83 ? -1.210 0.041 2.215 1.00 86.69 83 LEU A C 1
ATOM 627 O O . LEU A 1 83 ? -2.124 -0.505 2.830 1.00 86.69 83 LEU A O 1
ATOM 631 N N . THR A 1 84 ? -0.379 0.904 2.800 1.00 83.44 84 THR A N 1
ATOM 632 C CA . THR A 1 84 ? -0.475 1.292 4.215 1.00 83.44 84 THR A CA 1
ATOM 633 C C . THR A 1 84 ? -1.812 1.980 4.504 1.00 83.44 84 THR A C 1
ATOM 635 O O . THR A 1 84 ? -2.413 1.748 5.550 1.00 83.44 84 THR A O 1
ATOM 638 N N . GLY A 1 85 ? -2.329 2.769 3.555 1.00 81.00 85 GLY A N 1
ATOM 639 C CA . GLY A 1 85 ? -3.671 3.354 3.637 1.00 81.00 85 GLY A CA 1
ATOM 640 C C . GLY A 1 85 ? -4.788 2.307 3.596 1.00 81.00 85 GLY A C 1
ATOM 641 O O . GLY A 1 85 ? -5.718 2.368 4.402 1.00 81.00 85 GLY A O 1
ATOM 642 N N . ILE A 1 86 ? -4.674 1.304 2.718 1.00 84.50 86 ILE A N 1
ATOM 643 C CA . ILE A 1 86 ? -5.638 0.194 2.617 1.00 84.50 86 ILE A CA 1
ATOM 644 C C . ILE A 1 86 ? -5.647 -0.635 3.909 1.00 84.50 86 ILE A C 1
ATOM 646 O O . ILE A 1 86 ? -6.713 -0.878 4.473 1.00 84.50 86 ILE A O 1
ATOM 650 N N . ILE A 1 87 ? -4.473 -1.025 4.415 1.00 85.12 87 ILE A N 1
ATOM 651 C CA . ILE A 1 87 ? -4.334 -1.809 5.653 1.00 85.12 87 ILE A CA 1
ATOM 652 C C . ILE A 1 87 ? -4.793 -0.994 6.864 1.00 85.12 87 ILE A C 1
ATOM 654 O O . ILE A 1 87 ? -5.547 -1.496 7.696 1.00 85.12 87 ILE A O 1
ATOM 658 N N . GLY A 1 88 ? -4.401 0.280 6.945 1.00 81.25 88 GLY A N 1
ATOM 659 C CA . GLY A 1 88 ? -4.839 1.191 7.999 1.00 81.25 88 GLY A CA 1
ATOM 660 C C . GLY A 1 88 ? -6.355 1.385 8.005 1.00 81.25 88 GLY A C 1
ATOM 661 O O . GLY A 1 88 ? -6.968 1.417 9.071 1.00 81.25 88 GLY A O 1
ATOM 662 N N . SER A 1 89 ? -6.991 1.438 6.833 1.00 82.12 89 SER A N 1
ATOM 663 C CA . SER A 1 89 ? -8.452 1.463 6.735 1.00 82.12 89 SER A CA 1
ATOM 664 C C . SER A 1 89 ? -9.083 0.128 7.143 1.00 82.12 89 SER A C 1
ATOM 666 O O . SER A 1 89 ? -10.088 0.136 7.852 1.00 82.12 89 SER A O 1
ATOM 668 N N . ALA A 1 90 ? -8.497 -1.009 6.754 1.00 80.06 90 ALA A N 1
ATOM 669 C CA . ALA A 1 90 ? -9.001 -2.341 7.103 1.00 80.06 90 ALA A CA 1
ATOM 670 C C . ALA A 1 90 ? -8.914 -2.630 8.613 1.00 80.06 90 ALA A C 1
ATOM 672 O O . ALA A 1 90 ? -9.813 -3.249 9.175 1.00 80.06 90 ALA A O 1
ATOM 673 N N . LEU A 1 91 ? -7.874 -2.127 9.285 1.00 81.25 91 LEU A N 1
ATOM 674 C CA . LEU A 1 91 ? -7.730 -2.158 10.747 1.00 81.25 91 LEU A CA 1
ATOM 675 C C . LEU A 1 91 ? -8.599 -1.107 11.459 1.00 81.25 91 LEU A C 1
ATOM 677 O O . LEU A 1 91 ? -8.670 -1.075 12.687 1.00 81.25 91 LEU A O 1
ATOM 681 N N . GLY A 1 92 ? -9.248 -0.215 10.705 1.00 76.75 92 GLY A N 1
ATOM 682 C CA . GLY A 1 92 ? -10.016 0.896 11.250 1.00 76.75 92 GLY A CA 1
ATOM 683 C C . GLY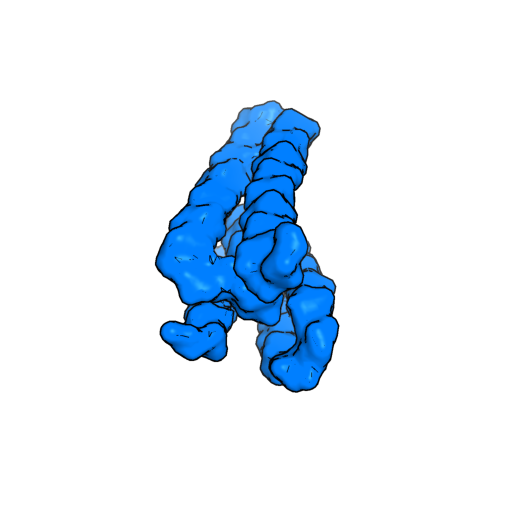 A 1 92 ? -9.155 1.919 11.993 1.00 76.75 92 GLY A C 1
ATOM 684 O O . GLY A 1 92 ? -9.661 2.553 12.912 1.00 76.75 92 GLY A O 1
ATOM 685 N N . LEU A 1 93 ? -7.880 2.072 11.630 1.00 71.44 93 LEU A N 1
ATOM 686 C CA . LEU A 1 93 ? -6.975 3.098 12.161 1.00 71.44 93 LEU A CA 1
ATOM 687 C C . LEU A 1 93 ? -7.228 4.470 11.526 1.00 71.44 93 LEU A C 1
ATOM 689 O O . LEU A 1 93 ? -6.995 5.490 12.163 1.00 71.44 93 LEU A O 1
ATOM 693 N N . VAL A 1 94 ? -7.731 4.499 10.290 1.00 72.75 94 VAL A N 1
ATOM 694 C CA . VAL A 1 94 ? -8.026 5.732 9.551 1.00 72.75 94 VAL A CA 1
ATOM 695 C C . VAL A 1 94 ? -9.533 5.977 9.582 1.00 72.75 94 VAL A C 1
ATOM 697 O O . VAL A 1 94 ? -10.269 5.474 8.732 1.00 72.75 94 VAL A O 1
ATOM 700 N N . ARG A 1 95 ? -10.018 6.698 10.602 1.00 68.44 95 ARG A N 1
ATOM 701 C CA . ARG A 1 95 ? -11.462 6.958 10.784 1.00 68.44 95 ARG A CA 1
ATOM 702 C C . ARG A 1 95 ? -11.825 8.424 10.610 1.00 68.44 95 ARG A C 1
ATOM 704 O O . ARG A 1 95 ? -12.931 8.740 10.170 1.00 68.44 95 ARG A O 1
ATOM 711 N N . THR A 1 96 ? -10.908 9.308 10.978 1.00 71.06 96 THR A N 1
ATOM 712 C CA . THR A 1 96 ? -11.110 10.756 11.010 1.00 71.06 96 THR A CA 1
ATOM 713 C C . THR A 1 96 ? -10.201 11.464 10.007 1.00 71.06 96 THR A C 1
ATOM 715 O O . THR A 1 96 ? -9.241 10.890 9.490 1.00 71.06 96 THR A O 1
ATOM 718 N N . ARG A 1 97 ? -10.501 12.737 9.712 1.00 67.88 97 ARG A N 1
ATOM 719 C CA . ARG A 1 97 ? -9.609 13.572 8.889 1.00 67.88 97 ARG A CA 1
ATOM 720 C C . ARG A 1 97 ? -8.228 13.730 9.525 1.00 67.88 97 ARG A C 1
ATOM 722 O O . ARG A 1 97 ? -7.247 13.772 8.793 1.00 67.88 97 ARG A O 1
ATOM 729 N N . ASP A 1 98 ? -8.147 13.755 10.849 1.00 71.06 98 ASP A N 1
ATOM 730 C CA . ASP A 1 98 ? -6.874 13.884 11.560 1.00 71.06 98 ASP A CA 1
ATOM 731 C C . ASP A 1 98 ? -5.999 12.636 11.379 1.00 71.06 98 ASP A C 1
ATOM 733 O O . ASP A 1 98 ? -4.787 12.750 11.197 1.00 71.06 98 ASP A O 1
ATOM 737 N N . ASP A 1 99 ? -6.610 11.448 11.321 1.00 69.25 99 ASP A N 1
ATOM 738 C CA . ASP A 1 99 ? -5.893 10.200 11.027 1.00 69.25 99 ASP A CA 1
ATOM 739 C C . ASP A 1 99 ? -5.340 10.190 9.590 1.00 69.25 99 ASP A C 1
ATOM 741 O O . ASP A 1 99 ? -4.248 9.679 9.346 1.00 69.25 99 ASP A O 1
ATOM 745 N N . LEU A 1 100 ? -6.058 10.799 8.636 1.00 69.38 100 LEU A N 1
ATOM 746 C CA . LEU A 1 100 ? -5.572 10.987 7.264 1.00 69.38 100 LEU A CA 1
ATOM 747 C C . LEU A 1 100 ? -4.387 11.952 7.191 1.00 69.38 100 LEU A C 1
ATOM 749 O O . LEU A 1 100 ? -3.448 11.700 6.439 1.00 69.38 100 LEU A O 1
ATOM 753 N N . VAL A 1 101 ? -4.414 13.037 7.968 1.00 72.56 101 VAL A N 1
ATOM 754 C CA . VAL A 1 101 ? -3.294 13.987 8.044 1.00 72.56 101 VAL A CA 1
ATOM 755 C C . VAL A 1 101 ? -2.063 13.307 8.641 1.00 72.56 101 VAL A C 1
ATOM 757 O O . VAL A 1 101 ? -0.977 13.424 8.080 1.00 72.56 101 VAL A O 1
ATOM 760 N N . LEU A 1 102 ? -2.225 12.537 9.721 1.00 68.94 102 LEU A N 1
ATOM 761 C CA . LEU A 1 102 ? -1.139 11.757 10.325 1.00 68.94 102 LEU A CA 1
ATOM 762 C C . LEU A 1 102 ? -0.555 10.731 9.349 1.00 68.94 102 LEU A C 1
ATOM 764 O O . LEU A 1 102 ? 0.666 10.610 9.235 1.00 68.94 102 LEU A O 1
ATOM 768 N N . LEU A 1 103 ? -1.416 10.039 8.602 1.00 70.69 103 LEU A N 1
ATOM 769 C CA . LEU A 1 103 ? -0.988 9.123 7.552 1.00 70.69 103 LEU A CA 1
ATOM 770 C C . LEU A 1 103 ? -0.204 9.867 6.460 1.00 70.69 103 LEU A C 1
ATOM 772 O O . LEU A 1 103 ? 0.861 9.420 6.056 1.00 70.69 103 LEU A O 1
ATOM 776 N N . PHE A 1 104 ? -0.668 11.035 6.020 1.00 72.94 104 PHE A N 1
ATOM 777 C CA . PHE A 1 104 ? 0.028 11.825 5.004 1.00 72.94 104 PHE A CA 1
ATOM 778 C C . PHE A 1 104 ? 1.397 12.337 5.482 1.00 72.94 104 PHE A C 1
ATOM 780 O O . PHE A 1 104 ? 2.375 12.289 4.737 1.00 72.94 104 PHE A O 1
ATOM 787 N N . VAL A 1 105 ? 1.498 12.760 6.745 1.00 73.44 105 VAL A N 1
ATOM 788 C CA . VAL A 1 105 ? 2.772 13.146 7.373 1.00 73.44 105 VAL A CA 1
ATOM 789 C C . VAL A 1 105 ? 3.736 11.961 7.419 1.00 73.44 105 VAL A C 1
ATOM 791 O O . VAL A 1 105 ? 4.912 12.120 7.091 1.00 73.44 105 VAL A O 1
ATOM 794 N N . PHE A 1 106 ? 3.248 10.761 7.749 1.00 69.69 106 PHE A N 1
ATOM 795 C CA . PHE A 1 106 ? 4.056 9.542 7.698 1.00 69.69 106 PHE A CA 1
ATOM 796 C C . PHE A 1 106 ? 4.602 9.270 6.292 1.00 69.69 106 PHE A C 1
ATOM 798 O O . PHE A 1 106 ? 5.774 8.927 6.132 1.00 69.69 106 PHE A O 1
ATOM 805 N N . TRP A 1 107 ? 3.778 9.463 5.263 1.00 72.75 107 TRP A N 1
ATOM 806 C CA . TRP A 1 107 ? 4.180 9.237 3.878 1.00 72.75 107 TRP A CA 1
ATOM 807 C C . TRP A 1 107 ? 5.219 10.250 3.413 1.00 72.75 107 TRP A C 1
ATOM 809 O O . TRP A 1 107 ? 6.211 9.858 2.806 1.00 72.75 107 TRP A O 1
ATOM 819 N N . LEU A 1 108 ? 5.035 11.532 3.739 1.00 72.69 108 LEU A N 1
ATOM 820 C CA . LEU A 1 108 ? 6.020 12.576 3.453 1.00 72.69 108 LEU A CA 1
ATOM 821 C C . LEU A 1 108 ? 7.352 12.305 4.156 1.00 72.69 108 LEU A C 1
ATOM 823 O O . LEU A 1 108 ? 8.401 12.405 3.523 1.00 72.69 108 LEU A O 1
ATOM 827 N N . GLY A 1 109 ? 7.320 11.907 5.432 1.00 70.88 109 GLY A N 1
ATOM 828 C CA . GLY A 1 109 ? 8.521 11.515 6.172 1.00 70.88 109 GLY A CA 1
ATOM 829 C C . GLY A 1 109 ? 9.229 10.314 5.538 1.00 70.88 109 GLY A C 1
ATOM 830 O O . GLY A 1 109 ? 10.449 10.326 5.380 1.00 70.88 109 GLY A O 1
ATOM 831 N N . SER A 1 110 ? 8.464 9.314 5.096 1.00 65.81 110 SER A N 1
ATOM 832 C CA . SER A 1 110 ? 8.990 8.115 4.429 1.00 65.81 110 SER A CA 1
ATOM 833 C C . SER A 1 110 ? 9.582 8.427 3.051 1.00 65.81 110 SER A C 1
ATOM 835 O O . SER A 1 110 ? 10.658 7.937 2.715 1.00 65.81 110 SER A O 1
ATOM 837 N N . ALA A 1 111 ? 8.928 9.287 2.267 1.00 66.81 111 ALA A N 1
ATOM 838 C CA . ALA A 1 111 ? 9.423 9.743 0.970 1.00 66.81 111 ALA A CA 1
ATOM 839 C C . ALA A 1 111 ? 10.685 10.601 1.102 1.00 66.81 111 ALA A C 1
ATOM 841 O O . ALA A 1 111 ? 11.626 10.439 0.327 1.00 66.81 111 ALA A O 1
ATOM 842 N N . PHE A 1 112 ? 10.739 11.467 2.115 1.00 69.94 112 PHE A N 1
ATOM 843 C CA . PHE A 1 112 ? 11.932 12.240 2.435 1.00 69.94 112 PHE A CA 1
ATOM 844 C C . PHE A 1 112 ? 13.098 11.331 2.845 1.00 69.94 112 PHE A C 1
ATOM 846 O O . PHE A 1 112 ? 14.205 11.486 2.336 1.00 69.94 112 PHE A O 1
ATOM 853 N N . ALA A 1 113 ? 12.849 10.325 3.690 1.00 65.94 113 ALA A N 1
ATOM 854 C CA . ALA A 1 113 ? 13.858 9.332 4.051 1.00 65.94 113 ALA A CA 1
ATOM 855 C C . ALA A 1 113 ? 14.341 8.527 2.832 1.00 65.94 113 ALA A C 1
ATOM 857 O O . ALA A 1 113 ? 15.544 8.333 2.672 1.00 65.94 113 ALA A O 1
ATOM 858 N N . ALA A 1 114 ? 13.438 8.119 1.935 1.00 62.69 114 ALA A N 1
ATOM 859 C CA . ALA A 1 114 ? 13.794 7.438 0.690 1.00 62.69 114 ALA A CA 1
ATOM 860 C C . ALA A 1 114 ? 14.645 8.316 -0.246 1.00 62.69 114 ALA A C 1
ATOM 862 O O . ALA A 1 114 ? 15.620 7.841 -0.827 1.00 62.69 114 ALA A O 1
ATOM 863 N N . LEU A 1 115 ? 14.335 9.611 -0.342 1.00 66.50 115 LEU A N 1
ATOM 864 C CA . LEU A 1 115 ? 15.136 10.577 -1.093 1.00 66.50 115 LEU A CA 1
ATOM 865 C C . LEU A 1 115 ? 16.535 10.748 -0.478 1.00 66.50 115 LEU A C 1
ATOM 867 O O . LEU A 1 115 ? 17.526 10.802 -1.204 1.00 66.50 115 LEU A O 1
ATOM 871 N N . LEU A 1 116 ? 16.637 10.752 0.854 1.00 65.06 116 LEU A N 1
ATOM 872 C CA . LEU A 1 116 ? 17.922 10.751 1.553 1.00 65.06 116 LEU A CA 1
ATOM 873 C C . LEU A 1 116 ? 18.718 9.455 1.320 1.00 65.06 116 LEU A C 1
ATOM 875 O O . LEU A 1 116 ? 19.933 9.546 1.166 1.00 65.06 116 LEU A O 1
ATOM 879 N N . ILE A 1 117 ? 18.083 8.273 1.232 1.00 63.00 117 ILE A N 1
ATOM 880 C CA . ILE A 1 117 ? 18.753 7.015 0.809 1.00 63.00 117 ILE A CA 1
ATOM 881 C C . ILE A 1 117 ? 19.389 7.209 -0.556 1.00 63.00 117 ILE A C 1
ATOM 883 O O . ILE A 1 117 ? 20.580 6.955 -0.732 1.00 63.00 117 ILE A O 1
ATOM 887 N N . PHE A 1 118 ? 18.580 7.671 -1.507 1.00 63.59 118 PHE A N 1
ATOM 888 C CA . PHE A 1 118 ? 18.990 7.824 -2.892 1.00 63.59 118 PHE A CA 1
ATOM 889 C C . PHE A 1 118 ? 20.154 8.812 -3.040 1.00 63.59 118 PHE A C 1
ATOM 891 O O . PHE A 1 118 ? 21.098 8.542 -3.776 1.00 63.59 118 PHE A O 1
ATOM 898 N N . LEU A 1 119 ? 20.120 9.928 -2.306 1.00 68.19 119 LEU A N 1
ATOM 899 C CA . LEU A 1 119 ? 21.163 10.956 -2.358 1.00 68.19 119 LEU A CA 1
ATOM 900 C C . LEU A 1 119 ? 22.431 10.584 -1.580 1.00 68.19 119 LEU A C 1
ATOM 902 O O . LEU A 1 119 ? 23.524 10.970 -1.985 1.00 68.19 119 LEU A O 1
ATOM 906 N N . SER A 1 120 ? 22.304 9.876 -0.455 1.00 65.25 120 SER A N 1
ATOM 907 C CA . SER A 1 120 ? 23.439 9.593 0.437 1.00 65.25 120 SER A CA 1
ATOM 908 C C . SER A 1 120 ? 24.202 8.317 0.087 1.00 65.25 120 SER A C 1
ATOM 910 O O . SER A 1 120 ? 25.303 8.131 0.596 1.00 65.25 120 SER A O 1
ATOM 912 N N . ASN A 1 121 ? 23.635 7.427 -0.739 1.00 61.34 121 ASN A N 1
ATOM 913 C CA . ASN A 1 121 ? 24.189 6.106 -1.075 1.00 61.34 121 ASN A CA 1
ATOM 914 C C . ASN A 1 121 ? 24.494 5.212 0.157 1.00 61.34 121 ASN A C 1
ATOM 916 O O . ASN A 1 121 ? 25.097 4.145 0.040 1.00 61.34 121 ASN A O 1
ATOM 920 N N . HIS A 1 122 ? 24.060 5.629 1.353 1.00 58.34 122 HIS A N 1
ATOM 921 C CA . HIS A 1 122 ? 24.220 4.928 2.619 1.00 58.34 122 HIS A CA 1
ATOM 922 C C . HIS A 1 122 ? 22.846 4.450 3.093 1.00 58.34 122 HIS A C 1
ATOM 924 O O . HIS A 1 122 ? 22.029 5.219 3.589 1.00 58.34 122 HIS A O 1
ATOM 930 N N . VAL A 1 123 ? 22.597 3.148 2.954 1.00 56.38 123 VAL A N 1
ATOM 931 C CA . VAL A 1 123 ? 21.290 2.515 3.218 1.00 56.38 123 VAL A CA 1
ATOM 932 C C . VAL A 1 123 ? 20.897 2.546 4.706 1.00 56.38 123 VAL A C 1
ATOM 934 O O . VAL A 1 123 ? 19.718 2.555 5.039 1.00 56.38 123 VAL A O 1
ATOM 937 N N . LEU A 1 124 ? 21.868 2.599 5.621 1.00 51.09 124 LEU A N 1
ATOM 938 C CA . LEU A 1 124 ? 21.655 2.364 7.058 1.00 51.09 124 LEU A CA 1
ATOM 939 C C . LEU A 1 124 ? 20.953 3.513 7.800 1.00 51.09 124 LEU A C 1
ATOM 941 O O . LEU A 1 124 ? 20.053 3.287 8.605 1.00 51.09 124 LEU A O 1
ATOM 945 N N . LEU A 1 125 ? 21.367 4.748 7.533 1.00 53.81 125 LEU A N 1
ATOM 946 C CA . LEU A 1 125 ? 20.946 5.948 8.265 1.00 53.81 125 LEU A CA 1
ATOM 947 C C . LEU A 1 125 ? 19.460 6.309 8.028 1.00 53.81 125 LEU A C 1
ATOM 949 O O . LEU A 1 125 ? 18.709 6.499 8.984 1.00 53.81 125 LEU A O 1
ATOM 953 N N . PRO A 1 126 ? 18.978 6.328 6.782 1.00 55.03 126 PRO A N 1
ATOM 954 C CA . PRO A 1 126 ? 17.557 6.505 6.481 1.00 55.03 126 PRO A CA 1
ATOM 955 C C . PRO A 1 126 ? 16.669 5.290 6.791 1.00 55.03 126 PRO A C 1
ATOM 957 O O . PRO A 1 126 ? 15.500 5.482 7.114 1.00 55.03 126 PRO A O 1
ATOM 960 N N . LEU A 1 127 ? 17.182 4.054 6.763 1.00 53.09 127 LEU A N 1
ATOM 961 C CA . LEU A 1 127 ? 16.411 2.885 7.209 1.00 53.09 127 LEU A CA 1
ATOM 962 C C . LEU A 1 127 ? 16.172 2.939 8.728 1.00 53.09 127 LEU A C 1
ATOM 964 O O . LEU A 1 127 ? 15.069 2.655 9.194 1.00 53.09 127 LEU A O 1
ATOM 968 N N . ALA A 1 128 ? 17.158 3.428 9.489 1.00 53.25 128 ALA A N 1
ATOM 969 C CA . ALA A 1 128 ? 16.990 3.771 10.899 1.00 53.25 128 ALA A CA 1
ATOM 970 C C . ALA A 1 128 ? 15.990 4.926 11.110 1.00 53.25 128 ALA A C 1
ATOM 972 O O . ALA A 1 128 ? 15.198 4.877 12.052 1.00 53.25 128 ALA A O 1
ATOM 973 N N . ALA A 1 129 ? 15.965 5.927 10.220 1.00 61.09 129 ALA A N 1
ATOM 974 C CA . ALA A 1 129 ? 14.979 7.010 10.274 1.00 61.09 129 ALA A CA 1
ATOM 975 C C . ALA A 1 129 ? 13.549 6.502 10.024 1.00 61.09 129 ALA A C 1
ATOM 977 O O . ALA A 1 129 ? 12.645 6.840 10.786 1.00 61.09 129 ALA A O 1
ATOM 978 N N . ILE A 1 130 ? 13.346 5.640 9.018 1.00 64.56 130 ILE A N 1
ATOM 979 C CA . ILE A 1 130 ? 12.047 5.005 8.748 1.00 64.56 130 ILE A CA 1
ATOM 980 C C . ILE A 1 130 ? 11.612 4.181 9.960 1.00 64.56 130 ILE A C 1
ATOM 982 O O . ILE A 1 130 ? 10.508 4.399 10.455 1.00 64.56 130 ILE A O 1
ATOM 986 N N . MET A 1 131 ? 12.490 3.318 10.493 1.00 62.16 131 MET A N 1
ATOM 987 C CA . MET A 1 131 ? 12.192 2.521 11.688 1.00 62.16 131 MET A CA 1
ATOM 988 C C . MET A 1 131 ? 11.825 3.394 12.893 1.00 62.16 131 MET A C 1
ATOM 990 O O . MET A 1 131 ? 10.844 3.102 13.581 1.00 62.16 131 MET A O 1
ATOM 994 N N . GLY A 1 132 ? 12.553 4.491 13.118 1.00 69.31 132 GLY A N 1
ATOM 995 C CA . GLY A 1 132 ? 12.275 5.446 14.190 1.00 69.31 132 GLY A CA 1
ATOM 996 C C . GLY A 1 132 ? 10.919 6.135 14.038 1.00 69.31 132 GLY A C 1
ATOM 997 O O . GLY A 1 132 ? 10.165 6.230 15.007 1.00 69.31 132 GLY A O 1
ATOM 998 N N . ILE A 1 133 ? 10.562 6.550 12.820 1.00 70.88 133 ILE A N 1
ATOM 999 C CA . ILE A 1 133 ? 9.263 7.170 12.533 1.00 70.88 133 ILE A CA 1
ATOM 1000 C C . ILE A 1 133 ? 8.131 6.152 12.731 1.00 70.88 133 ILE A C 1
ATOM 1002 O O . ILE A 1 133 ? 7.148 6.461 13.407 1.00 70.88 133 ILE A O 1
ATOM 1006 N N . THR A 1 134 ? 8.268 4.924 12.216 1.00 68.69 134 THR A N 1
ATOM 1007 C CA . THR A 1 134 ? 7.269 3.863 12.439 1.00 68.69 134 THR A CA 1
ATOM 1008 C C . THR A 1 134 ? 7.110 3.519 13.916 1.00 68.69 134 THR A C 1
ATOM 1010 O O . THR A 1 134 ? 5.982 3.388 14.388 1.00 68.69 134 THR A O 1
ATOM 1013 N N . ALA A 1 135 ? 8.211 3.427 14.669 1.00 65.81 135 ALA A N 1
ATOM 1014 C CA . ALA A 1 135 ? 8.173 3.167 16.105 1.00 65.81 135 ALA A CA 1
ATOM 1015 C C . ALA A 1 135 ? 7.487 4.312 16.866 1.00 65.81 135 ALA A C 1
ATOM 1017 O O . ALA A 1 135 ? 6.662 4.057 17.741 1.00 65.81 135 ALA A O 1
ATOM 1018 N N . GLY A 1 136 ? 7.761 5.566 16.492 1.00 73.19 136 GLY A N 1
ATOM 1019 C CA . GLY A 1 136 ? 7.112 6.741 17.073 1.00 73.19 136 GLY A CA 1
ATOM 1020 C C . GLY A 1 136 ? 5.603 6.760 16.829 1.00 73.19 136 GLY A C 1
ATOM 1021 O O . GLY A 1 136 ? 4.826 6.979 17.756 1.00 73.19 136 GLY A O 1
ATOM 1022 N N . ILE A 1 137 ? 5.166 6.459 15.606 1.00 70.06 137 ILE A N 1
ATOM 1023 C CA . ILE A 1 137 ? 3.739 6.411 15.260 1.00 70.06 137 ILE A CA 1
ATOM 1024 C C . ILE A 1 137 ? 3.034 5.263 15.985 1.00 70.06 137 ILE A C 1
ATOM 1026 O O . ILE A 1 137 ? 1.949 5.468 16.531 1.00 70.06 137 ILE A O 1
ATOM 1030 N N . LEU A 1 138 ? 3.653 4.081 16.051 1.00 67.06 138 LEU A N 1
ATOM 1031 C CA . LEU A 1 138 ? 3.126 2.948 16.814 1.00 67.06 138 LEU A CA 1
ATOM 1032 C C . LEU A 1 138 ? 3.032 3.263 18.311 1.00 67.06 138 LEU A C 1
ATOM 1034 O O . LEU A 1 138 ? 2.033 2.911 18.934 1.00 67.06 138 LEU A O 1
ATOM 1038 N N . ALA A 1 139 ? 4.016 3.965 18.878 1.00 69.25 139 ALA A N 1
ATOM 1039 C CA . ALA A 1 139 ? 3.991 4.407 20.271 1.00 69.25 139 ALA A CA 1
ATOM 1040 C C . ALA A 1 139 ? 2.874 5.432 20.531 1.00 69.25 139 ALA A C 1
ATOM 1042 O O . ALA A 1 139 ? 2.145 5.327 21.514 1.00 69.25 139 ALA A O 1
ATOM 1043 N N . ILE A 1 140 ? 2.672 6.396 19.630 1.00 75.50 140 ILE A N 1
ATOM 1044 C CA . ILE A 1 140 ? 1.573 7.366 19.746 1.00 75.50 140 ILE A CA 1
ATOM 1045 C C . ILE A 1 140 ? 0.217 6.657 19.637 1.00 75.50 140 ILE A C 1
ATOM 1047 O O . ILE A 1 140 ? -0.698 6.936 20.417 1.00 75.50 140 ILE A O 1
ATOM 1051 N N . HIS A 1 141 ? 0.081 5.711 18.705 1.00 70.75 141 HIS A N 1
ATOM 1052 C CA . HIS A 1 141 ? -1.143 4.929 18.556 1.00 70.75 141 HIS A CA 1
ATOM 1053 C C . HIS A 1 141 ? -1.411 4.022 19.757 1.00 70.75 141 HIS A C 1
ATOM 1055 O O . HIS A 1 141 ? -2.559 3.944 20.194 1.00 70.75 141 HIS A O 1
ATOM 1061 N N . SER A 1 142 ? -0.388 3.376 20.324 1.00 67.38 142 SER A N 1
ATOM 1062 C CA . SER A 1 142 ? -0.546 2.522 21.505 1.00 67.38 142 SER A CA 1
ATOM 1063 C C . SER A 1 142 ? -0.943 3.337 22.737 1.00 67.38 142 SER A C 1
ATOM 1065 O O . SER A 1 142 ? -1.855 2.934 23.459 1.00 67.38 142 SER A O 1
ATOM 1067 N N . VAL A 1 143 ? -0.360 4.528 22.923 1.00 74.19 143 VAL A N 1
ATOM 1068 C CA . VAL A 1 143 ? -0.743 5.465 23.990 1.00 74.19 143 VAL A CA 1
ATOM 1069 C C . VAL A 1 143 ? -2.180 5.946 23.811 1.00 74.19 143 VAL A C 1
ATOM 1071 O O . VAL A 1 143 ? -2.950 5.913 24.771 1.00 74.19 143 VAL A O 1
ATOM 1074 N N . ARG A 1 144 ? 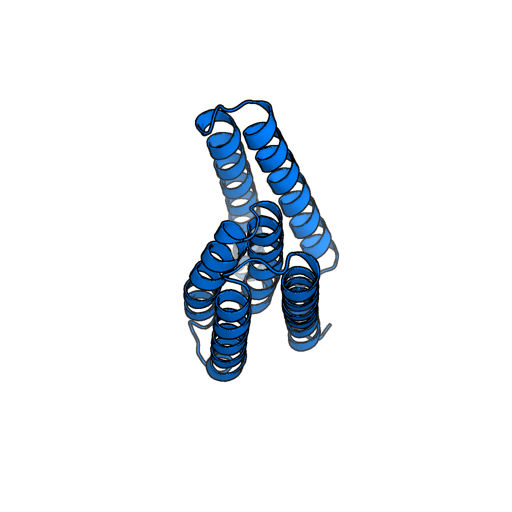-2.587 6.335 22.595 1.00 71.75 144 ARG A N 1
ATOM 1075 C CA . ARG A 1 144 ? -3.982 6.719 22.321 1.00 71.75 144 ARG A CA 1
ATOM 1076 C C . ARG A 1 144 ? -4.943 5.570 22.617 1.00 71.75 144 ARG A C 1
ATOM 1078 O O . ARG A 1 144 ? -5.935 5.780 23.306 1.00 71.75 144 ARG A O 1
ATOM 1085 N N . LEU A 1 145 ? -4.644 4.356 22.153 1.00 71.44 145 LEU A N 1
ATOM 1086 C CA . LEU A 1 145 ? -5.483 3.179 22.390 1.00 71.44 145 LEU A CA 1
ATOM 1087 C C . LEU A 1 145 ? -5.594 2.850 23.888 1.00 71.44 145 LEU A C 1
ATOM 1089 O O . LEU A 1 145 ? -6.674 2.504 24.368 1.00 71.44 145 LEU A O 1
ATOM 1093 N N . TYR A 1 146 ? -4.493 2.993 24.631 1.00 72.06 146 TYR A N 1
ATOM 1094 C CA . TYR A 1 146 ? -4.465 2.819 26.081 1.00 72.06 146 TYR A CA 1
ATOM 1095 C C . TYR A 1 146 ? -5.314 3.872 26.799 1.00 72.06 146 TYR A C 1
ATOM 1097 O O . TYR A 1 146 ? -6.131 3.524 27.650 1.00 72.06 146 TYR A O 1
ATOM 1105 N N . GLN A 1 147 ? -5.181 5.148 26.427 1.00 70.81 147 GLN A N 1
ATOM 1106 C CA . GLN A 1 147 ? -6.000 6.224 26.988 1.00 70.81 147 GLN A CA 1
ATOM 1107 C C . GLN A 1 147 ? -7.485 6.028 26.681 1.00 70.81 147 GLN A C 1
ATOM 1109 O O . GLN A 1 147 ? -8.308 6.192 27.577 1.00 70.81 147 GLN A O 1
ATOM 1114 N N . PHE A 1 148 ? -7.829 5.599 25.464 1.00 62.56 148 PHE A N 1
ATOM 1115 C CA . PHE A 1 148 ? -9.201 5.242 25.109 1.00 62.56 148 PHE A CA 1
ATOM 1116 C C . PHE A 1 148 ? -9.727 4.086 25.964 1.00 62.56 148 PHE A C 1
ATOM 1118 O O . PHE A 1 148 ? -10.824 4.191 26.504 1.00 62.56 148 PHE A O 1
ATOM 1125 N N . ARG A 1 149 ? -8.952 3.009 26.155 1.00 64.31 149 ARG A N 1
ATOM 1126 C CA . ARG A 1 149 ? -9.366 1.909 27.041 1.00 64.31 149 ARG A CA 1
ATOM 1127 C C . ARG A 1 149 ? -9.589 2.391 28.468 1.00 64.31 149 ARG A C 1
ATOM 1129 O O . ARG A 1 149 ? -10.638 2.089 29.015 1.00 64.31 149 ARG A O 1
ATOM 1136 N N . LYS A 1 150 ? -8.672 3.190 29.021 1.00 66.06 150 LYS A N 1
ATOM 1137 C CA . LYS A 1 150 ? -8.805 3.753 30.372 1.00 66.06 150 LYS A CA 1
ATOM 1138 C C . LYS A 1 150 ? -10.065 4.615 30.523 1.00 66.06 150 LYS A C 1
ATOM 1140 O O . LYS A 1 150 ? -10.755 4.515 31.528 1.00 66.06 150 LYS A O 1
ATOM 1145 N N . TYR A 1 151 ? -10.392 5.427 29.516 1.00 61.97 151 TYR A N 1
ATOM 1146 C CA . TYR A 1 151 ? -11.559 6.315 29.555 1.00 61.97 151 TYR A CA 1
ATOM 1147 C C . TYR A 1 151 ? -12.898 5.556 29.521 1.00 61.97 151 TYR A C 1
ATOM 1149 O O . TYR A 1 151 ? -13.868 6.000 30.126 1.00 61.97 151 TYR A O 1
ATOM 1157 N N . TYR A 1 152 ? -12.955 4.409 28.834 1.00 55.81 152 TYR A N 1
ATOM 1158 C CA . TYR A 1 152 ? -14.179 3.607 28.692 1.00 55.81 152 TYR A CA 1
ATOM 1159 C C . TYR A 1 152 ? -14.280 2.426 29.668 1.00 55.81 152 TYR A C 1
ATOM 1161 O O . TYR A 1 152 ? -15.378 1.913 29.868 1.00 55.81 152 TYR A O 1
ATOM 1169 N N . SER A 1 153 ? -13.179 1.987 30.287 1.00 59.78 153 SER A N 1
ATOM 1170 C CA . SER A 1 153 ? -13.193 0.878 31.251 1.00 59.78 153 SER A CA 1
ATOM 1171 C C . SER A 1 153 ? -13.521 1.296 32.685 1.00 59.78 153 SER A C 1
ATOM 1173 O O . SER A 1 153 ? -13.626 0.418 33.534 1.00 59.78 153 SER A O 1
ATOM 1175 N N . GLY A 1 15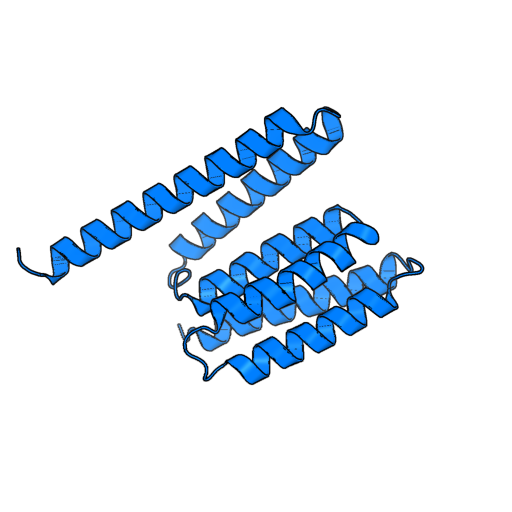4 ? -13.680 2.595 32.969 1.00 53.91 154 GLY A N 1
ATOM 1176 C CA . GLY A 1 154 ? -14.136 3.086 34.276 1.00 53.91 154 GLY A CA 1
ATOM 1177 C C . GLY A 1 154 ? -13.291 2.629 35.473 1.00 53.91 154 GLY A C 1
ATOM 1178 O O . GLY A 1 154 ? -13.843 2.464 36.557 1.00 53.91 154 GLY A O 1
ATOM 1179 N N . ALA A 1 155 ? -11.987 2.404 35.272 1.00 45.41 155 ALA A N 1
ATOM 1180 C CA . ALA A 1 155 ? -11.030 2.034 36.317 1.00 45.41 155 ALA A CA 1
ATOM 1181 C C . ALA A 1 155 ? -10.011 3.156 36.550 1.00 45.41 155 ALA A C 1
ATOM 1183 O O . ALA A 1 155 ? -9.474 3.694 35.549 1.00 45.41 155 ALA A O 1
#